Protein AF-A0A9Q3E174-F1 (afdb_monomer_lite)

Structure (mmCIF, N/CA/C/O backbone):
data_AF-A0A9Q3E174-F1
#
_entry.id   AF-A0A9Q3E174-F1
#
loop_
_atom_site.group_PDB
_atom_site.id
_atom_site.type_symbol
_atom_site.label_atom_id
_atom_site.label_alt_id
_atom_site.label_comp_id
_atom_site.label_asym_id
_atom_site.label_entity_id
_atom_site.label_seq_id
_atom_site.pdbx_PDB_ins_code
_atom_site.Cartn_x
_atom_site.Cartn_y
_atom_site.Cartn_z
_atom_site.occupancy
_atom_site.B_iso_or_equiv
_atom_site.auth_seq_id
_atom_site.auth_comp_id
_atom_site.auth_asym_id
_atom_site.auth_atom_id
_atom_site.pdbx_PDB_model_num
ATOM 1 N N . MET A 1 1 ? -20.430 33.072 1.070 1.00 37.25 1 MET A N 1
ATOM 2 C CA . MET A 1 1 ? -20.607 32.739 2.498 1.00 37.25 1 MET A CA 1
ATOM 3 C C . MET A 1 1 ? -20.885 31.243 2.561 1.00 37.25 1 MET A C 1
ATOM 5 O O . MET A 1 1 ? -21.980 30.829 2.213 1.00 37.25 1 MET A O 1
ATOM 9 N N . LEU A 1 2 ? -19.866 30.423 2.829 1.00 38.56 2 LEU A N 1
ATOM 10 C CA . LEU A 1 2 ? -20.047 28.979 2.997 1.00 38.56 2 LEU A CA 1
ATOM 11 C C . LEU A 1 2 ? -20.598 28.765 4.408 1.00 38.56 2 LEU A C 1
ATOM 13 O O . LEU A 1 2 ? -19.877 28.961 5.382 1.00 38.56 2 LEU A O 1
ATOM 17 N N . SER A 1 3 ? -21.887 28.442 4.516 1.00 44.09 3 SER A N 1
ATOM 18 C CA . SER A 1 3 ? -22.448 27.902 5.753 1.00 44.09 3 SER A CA 1
ATOM 19 C C . SER A 1 3 ? -21.737 26.576 6.007 1.00 44.09 3 SER A C 1
ATOM 21 O O . SER A 1 3 ? -21.879 25.628 5.236 1.00 44.09 3 SER A O 1
ATOM 23 N N . ALA A 1 4 ? -20.907 26.538 7.049 1.00 48.44 4 ALA A N 1
ATOM 24 C CA . ALA A 1 4 ? -20.479 25.276 7.618 1.00 48.44 4 ALA A CA 1
ATOM 25 C C . ALA A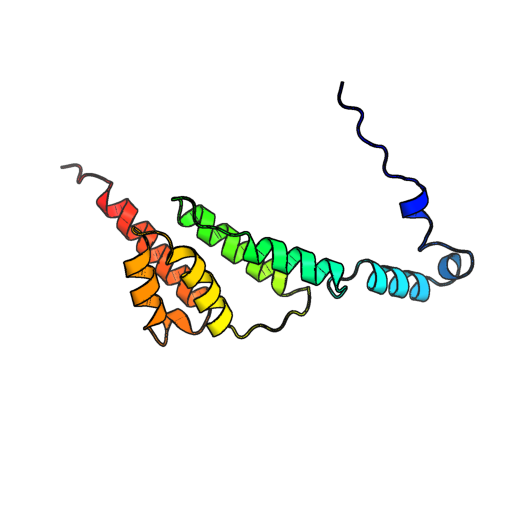 1 4 ? -21.757 24.556 8.061 1.00 48.44 4 ALA A C 1
ATOM 27 O O . ALA A 1 4 ? -22.522 25.099 8.861 1.00 48.44 4 ALA A O 1
ATOM 28 N N . LEU A 1 5 ? -22.021 23.382 7.485 1.00 51.53 5 LEU A N 1
ATOM 29 C CA . LEU A 1 5 ? -23.033 22.471 8.003 1.00 51.53 5 LEU A CA 1
ATOM 30 C C . LEU A 1 5 ? -22.687 22.240 9.476 1.00 51.53 5 LEU A C 1
ATOM 32 O O . LEU A 1 5 ? -21.641 21.662 9.775 1.00 51.53 5 LEU A O 1
ATOM 36 N N . SER A 1 6 ? -23.519 22.745 10.389 1.00 50.28 6 SER A N 1
ATOM 37 C CA . SER A 1 6 ? -23.436 22.331 11.786 1.00 50.28 6 SER A CA 1
ATOM 38 C C . SER A 1 6 ? -23.571 20.808 11.800 1.00 50.28 6 SER A C 1
ATOM 40 O O . SER A 1 6 ? -24.481 20.302 11.135 1.00 50.28 6 SER A O 1
ATOM 42 N N . PRO A 1 7 ? -22.691 20.065 12.493 1.00 51.78 7 PRO A N 1
ATOM 43 C CA . PRO A 1 7 ? -22.887 18.633 12.654 1.00 51.78 7 PRO A CA 1
ATOM 44 C C . PRO A 1 7 ? -24.278 18.403 13.256 1.00 51.78 7 PRO A C 1
ATOM 46 O O . PRO A 1 7 ? -24.676 19.099 14.192 1.00 51.78 7 PRO A O 1
ATOM 49 N N . ASP A 1 8 ? -25.033 17.488 12.651 1.00 52.91 8 ASP A N 1
ATOM 50 C CA . ASP A 1 8 ? -26.386 17.138 13.074 1.00 52.91 8 ASP A CA 1
ATOM 51 C C . ASP A 1 8 ? -26.343 16.604 14.520 1.00 52.91 8 ASP A C 1
ATOM 53 O O . ASP A 1 8 ? -25.667 15.600 14.764 1.00 52.91 8 ASP A O 1
ATOM 57 N N . PRO A 1 9 ? -27.029 17.242 15.489 1.00 53.47 9 PRO A N 1
ATOM 58 C CA . PRO A 1 9 ? -27.049 16.795 16.881 1.00 53.47 9 PRO A CA 1
ATOM 59 C C . PRO A 1 9 ? -27.545 15.354 17.051 1.00 53.47 9 PRO A C 1
ATOM 61 O O . PRO A 1 9 ? -27.143 14.686 17.999 1.00 53.47 9 PRO A O 1
ATOM 64 N N . SER A 1 10 ? -28.362 14.844 16.122 1.00 49.78 10 SER A N 1
ATOM 65 C CA . SER A 1 10 ? -28.829 13.452 16.140 1.00 49.78 10 SER A CA 1
ATOM 66 C C . SER A 1 10 ? -27.701 12.435 15.923 1.00 49.78 10 SER A C 1
ATOM 68 O O . SER A 1 10 ? -27.798 11.307 16.402 1.00 49.78 10 SER A O 1
ATOM 70 N N . LEU A 1 11 ? -26.580 12.838 15.310 1.00 48.47 11 LEU A N 1
ATOM 71 C CA . LEU A 1 11 ? -25.377 12.001 15.199 1.00 48.47 11 LEU A CA 1
ATOM 72 C C . LEU A 1 11 ? -24.625 11.868 16.534 1.00 48.47 11 LEU A C 1
ATOM 74 O O . LEU A 1 11 ? -23.809 10.959 16.684 1.00 48.47 11 LEU A O 1
ATOM 78 N N . PHE A 1 12 ? -24.894 12.752 17.501 1.00 50.12 12 PHE A N 1
ATOM 79 C CA . PHE A 1 12 ? -24.245 12.773 18.814 1.00 50.12 12 PHE A CA 1
ATOM 80 C C . PHE A 1 12 ? -24.990 11.943 19.879 1.00 50.12 12 PHE A C 1
ATOM 82 O O . PHE A 1 12 ? -24.441 11.710 20.950 1.00 50.12 12 PHE A O 1
ATOM 89 N N . ILE A 1 13 ? -26.215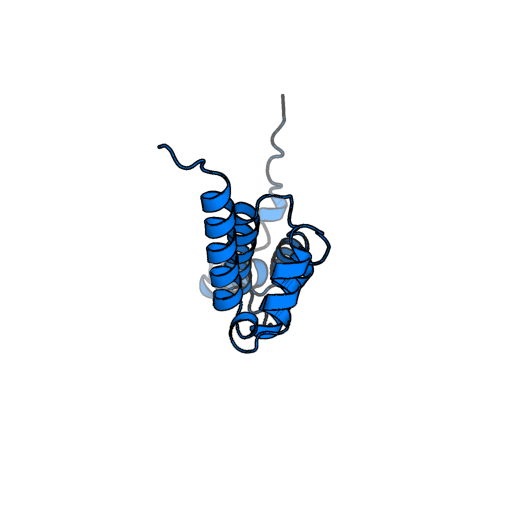 11.476 19.599 1.00 54.41 13 ILE A N 1
ATOM 90 C CA . ILE A 1 13 ? -27.151 10.975 20.630 1.00 54.41 13 ILE A CA 1
ATOM 91 C C . ILE A 1 13 ? -27.154 9.440 20.795 1.00 54.41 13 ILE A C 1
ATOM 93 O O . ILE A 1 13 ? -27.725 8.925 21.742 1.00 54.41 13 ILE A O 1
ATOM 97 N N . GLU A 1 14 ? -26.474 8.664 19.953 1.00 63.47 14 GLU A N 1
ATOM 98 C CA . GLU A 1 14 ? -26.654 7.196 19.980 1.00 63.47 14 GLU A CA 1
ATOM 99 C C . GLU A 1 14 ? -25.732 6.413 20.940 1.00 63.47 14 GLU A C 1
ATOM 101 O O . GLU A 1 14 ? -25.828 5.191 21.002 1.00 63.47 14 GLU A O 1
ATOM 106 N N . LEU A 1 15 ? -24.790 7.069 21.628 1.00 68.69 15 LEU A N 1
ATOM 107 C CA . LEU A 1 15 ? -23.804 6.382 22.487 1.00 68.69 15 LEU A CA 1
ATOM 108 C C . LEU A 1 15 ? -23.934 6.695 23.974 1.00 68.69 15 LEU A C 1
ATOM 110 O O . LEU A 1 15 ? -23.457 5.897 24.773 1.00 68.69 15 LEU A O 1
ATOM 114 N N . VAL A 1 16 ? -24.514 7.848 24.315 1.00 78.00 16 VAL A N 1
ATOM 115 C CA . VAL A 1 16 ? -24.736 8.289 25.694 1.00 78.00 16 VAL A CA 1
ATOM 116 C C . VAL A 1 16 ? -26.240 8.260 25.938 1.00 78.00 16 VAL A C 1
ATOM 118 O O . VAL A 1 16 ? -26.981 9.078 25.399 1.00 78.00 16 VAL A O 1
ATOM 121 N N . ASP A 1 17 ? -26.658 7.278 26.717 1.00 81.12 17 ASP A N 1
ATOM 122 C CA . ASP A 1 17 ? -28.020 6.962 27.131 1.00 81.12 17 ASP A CA 1
ATOM 123 C C . ASP A 1 17 ? -28.049 6.693 28.645 1.00 81.12 17 ASP A C 1
ATOM 125 O O . ASP A 1 17 ? -27.006 6.685 29.307 1.00 81.12 17 ASP A O 1
ATOM 129 N N . ASP A 1 18 ? -29.244 6.477 29.198 1.00 81.94 18 ASP A N 1
ATOM 130 C CA . ASP A 1 18 ? -29.437 6.266 30.638 1.00 81.94 18 ASP A CA 1
ATOM 131 C C . ASP A 1 18 ? -28.635 5.062 31.182 1.00 81.94 18 ASP A C 1
ATOM 133 O O . ASP A 1 18 ? -28.306 5.025 32.365 1.00 81.94 18 ASP A O 1
ATOM 137 N N . GLU A 1 19 ? -28.279 4.090 30.332 1.00 79.31 19 GLU A N 1
ATOM 138 C CA . GLU A 1 19 ? -27.490 2.910 30.714 1.00 79.31 19 GLU A CA 1
ATOM 139 C C . GLU A 1 19 ? -25.980 3.205 30.717 1.00 79.31 19 GLU A C 1
ATOM 141 O O . GLU A 1 19 ? -25.255 2.827 31.633 1.00 79.31 19 GLU A O 1
ATOM 146 N N . THR A 1 20 ? -25.491 3.903 29.693 1.00 81.62 20 THR A N 1
ATOM 147 C CA . THR A 1 20 ? -24.062 4.219 29.497 1.00 81.62 20 THR A CA 1
ATOM 148 C C . THR A 1 20 ? -23.582 5.419 30.306 1.00 81.62 20 THR A C 1
ATOM 150 O O . THR A 1 20 ? -22.379 5.557 30.527 1.00 81.62 20 THR A O 1
ATOM 153 N N . MET A 1 21 ? -24.493 6.281 30.771 1.00 82.62 21 MET A N 1
ATOM 154 C CA . MET A 1 21 ? -24.162 7.375 31.689 1.00 82.62 21 MET A CA 1
ATOM 155 C C . MET A 1 21 ? -23.631 6.877 33.037 1.00 82.62 21 MET A C 1
ATOM 157 O O . MET A 1 21 ? -22.774 7.529 33.631 1.00 82.62 21 MET A O 1
ATOM 161 N N . GLU A 1 22 ? -24.123 5.727 33.495 1.00 88.06 22 GLU A N 1
ATOM 162 C CA . GLU A 1 22 ? -23.769 5.138 34.790 1.00 88.06 22 GLU A CA 1
ATOM 163 C C . GLU A 1 22 ? -22.743 3.995 34.658 1.00 88.06 22 GLU A C 1
ATOM 165 O O . GLU A 1 22 ? -22.182 3.543 35.656 1.00 88.06 22 GLU A O 1
ATOM 170 N N . ASP A 1 23 ? -22.443 3.553 33.430 1.00 86.81 23 ASP A N 1
ATOM 171 C CA . ASP A 1 23 ? -21.473 2.494 33.148 1.00 86.81 23 ASP A CA 1
ATOM 172 C C . ASP A 1 23 ? -20.428 2.935 32.109 1.00 86.81 23 ASP A C 1
ATOM 174 O O . ASP A 1 23 ? -20.588 2.819 30.888 1.00 86.81 23 ASP A O 1
ATOM 178 N N . ALA A 1 24 ? -19.291 3.408 32.624 1.00 85.25 24 ALA A N 1
ATOM 179 C CA . ALA A 1 24 ? -18.155 3.828 31.812 1.00 85.25 24 ALA A CA 1
ATOM 180 C C . ALA A 1 24 ? -17.545 2.684 30.977 1.00 85.25 24 ALA A C 1
ATOM 182 O O . ALA A 1 24 ? -16.961 2.950 29.923 1.00 85.25 24 ALA A O 1
ATOM 183 N N . HIS A 1 25 ? -17.660 1.426 31.420 1.00 84.69 25 HIS A N 1
ATOM 184 C CA . HIS A 1 25 ? -17.179 0.278 30.655 1.00 84.69 25 HIS A CA 1
ATOM 185 C C . HIS A 1 25 ? -18.089 0.021 29.452 1.00 84.69 25 HIS A C 1
ATOM 187 O O . HIS A 1 25 ? -17.591 -0.109 28.335 1.00 84.69 25 HIS A O 1
ATOM 193 N N . LEU A 1 26 ? -19.408 0.039 29.655 1.00 87.12 26 LEU A N 1
ATOM 194 C CA . LEU A 1 26 ? -20.394 -0.091 28.579 1.00 87.12 26 LEU A CA 1
ATOM 195 C C . LEU A 1 26 ? -20.271 1.046 27.553 1.00 87.12 26 LEU A C 1
ATOM 197 O O . LEU A 1 26 ? -20.304 0.805 26.344 1.00 87.12 26 LEU A O 1
ATOM 201 N N . LEU A 1 27 ? -20.061 2.284 28.014 1.00 85.25 27 LEU A N 1
ATOM 202 C CA . LEU A 1 27 ? -19.784 3.421 27.134 1.00 85.25 27 LEU A CA 1
ATOM 203 C C . LEU A 1 27 ? -18.509 3.190 26.307 1.00 85.25 27 LEU A C 1
ATOM 205 O O . LEU A 1 27 ? -18.499 3.418 25.095 1.00 85.25 27 LEU A O 1
ATOM 209 N N . TRP A 1 28 ? -17.435 2.712 26.941 1.00 83.19 28 TRP A N 1
ATOM 210 C CA . TRP A 1 28 ? -16.178 2.394 26.262 1.00 83.19 28 TRP A CA 1
ATOM 211 C C . TRP A 1 28 ? -16.327 1.255 25.243 1.00 83.19 28 TRP A C 1
ATOM 213 O O . TRP A 1 28 ? -15.751 1.330 24.154 1.00 83.19 28 TRP A O 1
ATOM 223 N N . GLU A 1 29 ? -17.117 0.225 25.545 1.00 83.00 29 GLU A N 1
ATOM 224 C CA . GLU A 1 29 ? -17.444 -0.843 24.598 1.00 83.00 29 GLU A CA 1
ATOM 225 C C . GLU A 1 29 ? -18.219 -0.304 23.397 1.00 83.00 29 GLU A C 1
ATOM 227 O O . GLU A 1 29 ? -17.771 -0.507 22.271 1.00 83.00 29 GLU A O 1
ATOM 232 N N . LYS A 1 30 ? -19.291 0.473 23.601 1.00 83.38 30 LYS A N 1
ATOM 233 C CA . LYS A 1 30 ? -20.064 1.062 22.493 1.00 83.38 30 LYS A CA 1
ATOM 234 C C . LYS A 1 30 ? -19.227 2.026 21.640 1.00 83.38 30 LYS A C 1
ATOM 236 O O . LYS A 1 30 ? -19.334 2.021 20.411 1.00 83.38 30 LYS A O 1
ATOM 241 N N . ILE A 1 31 ? -18.351 2.832 22.253 1.00 78.38 31 ILE A N 1
ATOM 242 C CA . ILE A 1 31 ? -17.393 3.686 21.527 1.00 78.38 31 ILE A CA 1
ATOM 243 C C . ILE A 1 31 ? -16.454 2.827 20.676 1.00 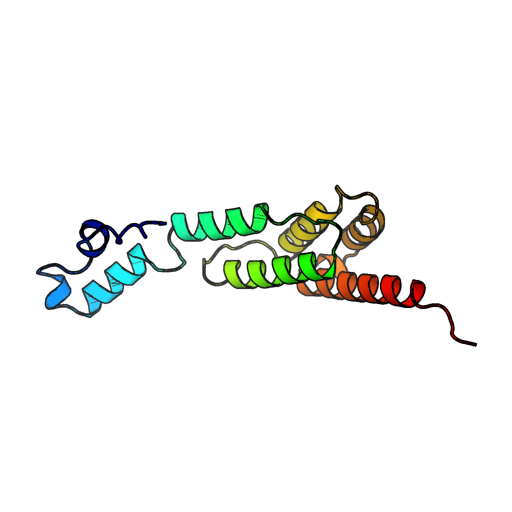78.38 31 ILE A C 1
ATOM 245 O O . ILE A 1 31 ? -16.239 3.137 19.502 1.00 78.38 31 ILE A O 1
ATOM 249 N N . ASN A 1 32 ? -15.915 1.740 21.230 1.00 74.69 32 ASN A N 1
ATOM 250 C CA . ASN A 1 32 ? -15.081 0.819 20.468 1.00 74.69 32 ASN A CA 1
ATOM 251 C C . ASN A 1 32 ? -15.877 0.117 19.363 1.00 74.69 32 ASN A C 1
ATOM 253 O O . ASN A 1 32 ? -15.409 0.028 18.238 1.00 74.69 32 ASN A O 1
ATOM 257 N N . GLU A 1 33 ? -17.094 -0.341 19.601 1.00 75.31 33 GLU A N 1
ATOM 258 C CA . GLU A 1 33 ? -17.890 -0.976 18.552 1.00 75.31 33 GLU A CA 1
ATOM 259 C C . GLU A 1 33 ? -18.207 -0.018 17.404 1.00 75.31 33 GLU A C 1
ATOM 261 O O . GLU A 1 33 ? -18.110 -0.402 16.238 1.00 75.31 33 GLU A O 1
ATOM 266 N N . LYS A 1 34 ? -18.538 1.240 17.711 1.00 71.81 34 LYS A N 1
ATOM 267 C CA . LYS A 1 34 ? -18.944 2.220 16.699 1.00 71.81 34 LYS A CA 1
ATOM 268 C C . LYS A 1 34 ? -17.765 2.871 15.984 1.00 71.81 34 LYS A C 1
ATOM 270 O O . LYS A 1 34 ? -17.816 3.083 14.770 1.00 71.81 34 LYS A O 1
ATOM 275 N N . TYR A 1 35 ? -16.701 3.181 16.718 1.00 69.62 35 TYR A N 1
ATOM 276 C CA . TYR A 1 35 ? -15.577 3.972 16.221 1.00 69.62 35 TYR A CA 1
ATOM 277 C C . TYR A 1 35 ? -14.240 3.240 16.206 1.00 69.62 35 TYR A C 1
ATOM 279 O O . TYR A 1 35 ? -13.295 3.778 15.622 1.00 69.62 35 TYR A O 1
ATOM 287 N N . ALA A 1 36 ? -14.118 2.027 16.761 1.00 66.56 36 ALA A N 1
ATOM 288 C CA . ALA A 1 36 ? -12.856 1.309 16.632 1.00 66.56 36 ALA A CA 1
ATOM 289 C C . ALA A 1 36 ? -12.537 1.064 15.159 1.00 66.56 36 ALA A C 1
ATOM 291 O O . ALA A 1 36 ? -13.394 0.849 14.293 1.00 66.56 36 ALA A O 1
ATOM 292 N N . SER A 1 37 ? -11.242 1.033 14.887 1.00 61.69 37 SER A N 1
ATOM 293 C CA . SER A 1 37 ? -10.646 0.732 13.589 1.00 61.69 37 SER A CA 1
ATOM 294 C C . SER A 1 37 ? -11.218 -0.529 12.918 1.00 61.69 37 SER A C 1
ATOM 296 O O . SER A 1 37 ? -11.179 -0.663 11.698 1.00 61.69 37 SER A O 1
ATOM 298 N N . LYS A 1 38 ? -11.781 -1.455 13.700 1.00 65.25 38 LYS A N 1
ATOM 299 C CA . LYS A 1 38 ? -12.242 -2.767 13.247 1.00 65.25 38 LYS A CA 1
ATOM 300 C C . LYS A 1 38 ? -13.621 -2.773 12.586 1.00 65.25 38 LYS A C 1
ATOM 302 O O . LYS A 1 38 ? -13.991 -3.833 12.089 1.00 65.25 38 LYS A O 1
ATOM 307 N N . THR A 1 39 ? -14.391 -1.682 12.539 1.00 79.06 39 THR A N 1
ATOM 308 C CA . THR A 1 39 ? -15.697 -1.716 11.847 1.00 79.06 39 THR A CA 1
ATOM 309 C C . THR A 1 39 ? -15.538 -1.975 10.346 1.00 79.06 39 THR A C 1
ATOM 311 O O . THR A 1 39 ? -14.526 -1.625 9.734 1.00 79.06 39 THR A O 1
ATOM 314 N N . ALA A 1 40 ? -16.548 -2.586 9.716 1.00 84.12 40 ALA A N 1
ATOM 315 C CA . ALA A 1 40 ? -16.539 -2.815 8.267 1.00 84.12 40 ALA A CA 1
ATOM 316 C C . ALA A 1 40 ? -16.416 -1.500 7.475 1.00 84.12 40 ALA A C 1
ATOM 318 O O . ALA A 1 40 ? -15.731 -1.462 6.455 1.00 84.12 40 ALA A O 1
ATOM 319 N N . ILE A 1 41 ? -17.014 -0.417 7.983 1.00 84.56 41 ILE A N 1
ATOM 320 C CA . ILE A 1 41 ? -16.935 0.922 7.390 1.00 84.56 41 ILE A CA 1
ATOM 321 C C . ILE A 1 41 ? -15.499 1.456 7.449 1.00 84.56 41 ILE A C 1
ATOM 323 O O . ILE A 1 41 ? -14.986 1.917 6.430 1.00 84.56 41 ILE A O 1
ATOM 327 N N . ASN A 1 42 ? -14.828 1.362 8.602 1.00 83.69 42 ASN A N 1
ATOM 328 C CA . ASN A 1 42 ? -13.452 1.841 8.758 1.00 83.69 42 ASN A CA 1
ATOM 329 C C . ASN A 1 42 ? -12.471 1.034 7.900 1.00 83.69 42 ASN A C 1
ATOM 331 O O . ASN A 1 42 ? -11.675 1.625 7.168 1.00 83.69 42 ASN A O 1
ATOM 335 N N . ARG A 1 43 ? -12.600 -0.302 7.884 1.00 88.12 43 ARG A N 1
ATOM 336 C CA . ARG A 1 43 ? -11.851 -1.162 6.951 1.00 88.12 43 ARG A CA 1
ATOM 337 C C . ARG A 1 43 ? -12.089 -0.757 5.497 1.00 88.12 43 ARG A C 1
ATOM 339 O O . ARG A 1 43 ? -11.134 -0.581 4.748 1.00 88.12 43 ARG A O 1
ATOM 346 N N . GLY A 1 44 ? -13.352 -0.570 5.110 1.00 90.12 44 GLY A N 1
ATOM 347 C CA . GLY A 1 44 ? -13.734 -0.164 3.760 1.00 90.12 44 GLY A CA 1
ATOM 348 C C . GLY A 1 44 ? -13.114 1.173 3.355 1.00 90.12 44 GLY A C 1
ATOM 349 O O . GLY A 1 44 ? -12.552 1.276 2.271 1.00 90.12 44 GLY A O 1
ATOM 350 N N . ARG A 1 45 ? -13.139 2.179 4.238 1.00 91.06 45 ARG A N 1
ATOM 351 C CA . ARG A 1 45 ? -12.511 3.489 3.996 1.00 91.06 45 ARG A CA 1
ATOM 352 C C . ARG A 1 45 ? -11.006 3.379 3.775 1.00 91.06 45 ARG A C 1
ATOM 354 O O . ARG A 1 45 ? -10.502 3.941 2.807 1.00 91.06 45 ARG A O 1
ATOM 361 N N . VAL A 1 46 ? -10.305 2.629 4.624 1.00 91.81 46 VAL A N 1
ATOM 362 C CA . VAL A 1 46 ? -8.857 2.420 4.478 1.00 91.81 46 VAL A CA 1
ATOM 363 C C . VAL A 1 46 ? -8.527 1.703 3.166 1.00 91.81 46 VAL A C 1
ATOM 365 O O . VAL A 1 46 ? -7.637 2.142 2.439 1.00 91.81 46 VAL A O 1
ATOM 368 N N . VAL A 1 47 ? -9.281 0.660 2.803 1.00 92.06 47 VAL A N 1
ATOM 369 C CA . VAL A 1 47 ? -9.092 -0.044 1.521 1.00 92.06 47 VAL A CA 1
ATOM 370 C C . VAL A 1 47 ? -9.396 0.862 0.331 1.00 92.06 47 VAL A C 1
ATOM 372 O O . VAL A 1 47 ? -8.629 0.873 -0.626 1.00 92.06 47 VAL A O 1
ATOM 375 N N . MET A 1 48 ? -10.475 1.647 0.371 1.00 93.94 48 MET A N 1
ATOM 376 C CA . MET A 1 48 ? -10.803 2.588 -0.706 1.00 93.94 48 MET A CA 1
ATOM 377 C C . MET A 1 48 ? -9.691 3.621 -0.899 1.00 93.94 48 MET A C 1
ATOM 379 O O . MET A 1 48 ? -9.281 3.867 -2.034 1.00 93.94 48 MET A O 1
ATOM 383 N N . ASN A 1 49 ? -9.148 4.161 0.196 1.00 94.00 49 ASN A N 1
ATOM 384 C CA . ASN A 1 49 ? -8.000 5.061 0.143 1.00 94.00 49 ASN A CA 1
ATOM 385 C C . ASN A 1 49 ? -6.793 4.371 -0.506 1.00 94.00 49 ASN A C 1
ATOM 387 O O . ASN A 1 49 ? -6.253 4.910 -1.470 1.00 94.00 49 ASN A O 1
ATOM 391 N N . TRP A 1 50 ? -6.435 3.157 -0.068 1.00 94.81 50 TRP A N 1
ATOM 392 C CA . TRP A 1 50 ? -5.348 2.361 -0.655 1.00 94.81 50 TRP A CA 1
ATOM 393 C C . TRP A 1 50 ? -5.530 2.125 -2.159 1.00 94.81 50 TRP A C 1
ATOM 395 O O . TRP A 1 50 ? -4.624 2.368 -2.961 1.00 94.81 50 TRP A O 1
ATOM 405 N N . VAL A 1 51 ? -6.714 1.671 -2.575 1.00 93.56 51 VAL A N 1
ATOM 406 C CA . VAL A 1 51 ? -7.025 1.381 -3.982 1.00 93.56 51 VAL A CA 1
ATOM 407 C C . VAL A 1 51 ? -6.946 2.653 -4.829 1.00 93.56 51 VAL A C 1
ATOM 409 O O . VAL A 1 51 ? -6.397 2.598 -5.926 1.00 93.56 51 VAL A O 1
ATOM 412 N N . SER A 1 52 ? -7.379 3.801 -4.297 1.00 95.00 52 SER A N 1
ATOM 413 C CA . SER A 1 52 ? -7.367 5.093 -5.000 1.00 95.00 52 SER A CA 1
ATOM 414 C C . SER A 1 52 ? -5.974 5.688 -5.248 1.00 95.00 52 SER A C 1
ATOM 416 O O . SER A 1 52 ? -5.836 6.621 -6.044 1.00 95.00 52 SER A O 1
ATOM 418 N N . ILE A 1 53 ? -4.930 5.174 -4.583 1.00 96.19 53 ILE A N 1
ATOM 419 C CA . ILE A 1 53 ? -3.554 5.618 -4.825 1.00 96.19 53 ILE A CA 1
ATOM 420 C C . ILE A 1 53 ? -3.180 5.283 -6.268 1.00 96.19 53 ILE A C 1
ATOM 422 O O . ILE A 1 53 ? -3.119 4.110 -6.640 1.00 96.19 53 ILE A O 1
ATOM 426 N N . ALA A 1 54 ? -2.871 6.323 -7.037 1.00 94.88 54 ALA A N 1
ATOM 427 C CA . ALA A 1 54 ? -2.387 6.242 -8.406 1.00 94.88 54 ALA A CA 1
ATOM 428 C C . ALA A 1 54 ? -1.094 7.049 -8.544 1.00 94.88 54 ALA A C 1
ATOM 430 O O . ALA A 1 54 ? -0.952 8.124 -7.946 1.00 94.88 54 ALA A O 1
ATOM 431 N N . TYR A 1 55 ? -0.160 6.543 -9.346 1.00 96.38 55 TYR A N 1
ATOM 432 C CA . TYR A 1 55 ? 1.025 7.299 -9.721 1.00 96.38 55 TYR A CA 1
ATOM 433 C C . TYR A 1 55 ? 0.638 8.437 -10.676 1.00 96.38 55 TYR A C 1
ATOM 435 O O . TYR A 1 55 ? -0.185 8.281 -11.571 1.00 96.38 55 TYR A O 1
ATOM 443 N N . LYS A 1 56 ? 1.198 9.629 -10.456 1.00 94.88 56 LYS A N 1
ATOM 444 C CA . LYS A 1 56 ? 0.866 10.840 -11.231 1.00 94.88 56 LYS A CA 1
ATOM 445 C C . LYS A 1 56 ? 2.111 11.566 -11.744 1.00 94.88 56 LYS A C 1
ATOM 447 O O . LYS A 1 56 ? 2.111 12.782 -11.879 1.00 94.88 56 LYS A O 1
ATOM 452 N N . GLY A 1 57 ? 3.192 10.823 -11.988 1.00 93.31 57 GLY A N 1
ATOM 453 C CA . GLY A 1 57 ? 4.463 11.375 -12.471 1.00 93.31 57 GLY A CA 1
ATOM 454 C C . GLY A 1 57 ? 5.447 11.795 -11.374 1.00 93.31 57 GLY A C 1
ATOM 455 O O . GLY A 1 57 ? 6.613 12.026 -11.674 1.00 93.31 57 GLY A O 1
ATOM 456 N N . ASN A 1 58 ? 5.023 11.839 -10.106 1.00 94.06 58 ASN A N 1
ATOM 457 C CA . ASN A 1 58 ? 5.892 12.110 -8.959 1.00 94.06 58 ASN A CA 1
ATOM 458 C C . ASN A 1 58 ? 6.070 10.840 -8.110 1.00 94.06 58 ASN A C 1
ATOM 460 O O . ASN A 1 58 ? 5.134 10.397 -7.439 1.00 94.06 58 ASN A O 1
ATOM 464 N N . LEU A 1 59 ? 7.265 10.241 -8.168 1.00 95.12 59 LEU A N 1
ATOM 465 C CA . LEU A 1 59 ? 7.554 8.968 -7.500 1.00 95.12 59 LEU A CA 1
ATOM 466 C C . LEU A 1 59 ? 7.668 9.118 -5.980 1.00 95.12 59 LEU A C 1
ATOM 468 O O . LEU A 1 59 ? 7.158 8.267 -5.257 1.00 95.12 59 LEU A O 1
ATOM 472 N N . ASP A 1 60 ? 8.239 10.215 -5.487 1.00 95.19 60 ASP A N 1
ATOM 473 C CA . ASP A 1 60 ? 8.338 10.477 -4.048 1.00 95.19 60 ASP A CA 1
ATOM 474 C C . ASP A 1 60 ? 6.961 10.688 -3.412 1.00 95.19 60 ASP A C 1
ATOM 476 O O . ASP A 1 60 ? 6.669 10.141 -2.348 1.00 95.19 60 ASP A O 1
ATOM 480 N N . GLU A 1 61 ? 6.084 11.453 -4.066 1.00 96.31 61 GLU A N 1
ATOM 481 C CA . GLU A 1 61 ? 4.711 11.649 -3.592 1.00 96.31 61 GLU A CA 1
ATOM 482 C C . GLU A 1 61 ? 3.930 10.327 -3.585 1.00 96.31 61 GLU A C 1
ATOM 484 O O . GLU A 1 61 ? 3.205 10.031 -2.632 1.00 96.31 61 GLU A O 1
ATOM 489 N N . PHE A 1 62 ? 4.103 9.508 -4.625 1.00 97.25 62 PHE A N 1
ATOM 490 C CA . PHE A 1 62 ? 3.508 8.177 -4.701 1.00 97.25 62 PHE A CA 1
ATOM 491 C C . PHE A 1 62 ? 3.985 7.265 -3.560 1.00 97.25 62 PHE A C 1
ATOM 493 O O . PHE A 1 62 ? 3.155 6.668 -2.871 1.00 97.25 62 PHE A O 1
ATOM 500 N N . MET A 1 63 ? 5.299 7.189 -3.319 1.00 97.12 63 MET A N 1
ATOM 501 C CA . MET A 1 63 ? 5.869 6.362 -2.251 1.00 97.12 63 MET A CA 1
ATOM 502 C C . MET A 1 63 ? 5.386 6.811 -0.871 1.00 97.12 63 MET A C 1
ATOM 504 O O . MET A 1 63 ? 4.982 5.968 -0.073 1.00 97.12 63 MET A O 1
ATOM 508 N N . LYS A 1 64 ? 5.337 8.125 -0.607 1.00 97.19 64 LYS A N 1
ATOM 509 C CA . LYS A 1 64 ? 4.802 8.675 0.652 1.00 97.19 64 LYS A CA 1
ATOM 510 C C . LYS A 1 64 ? 3.346 8.275 0.884 1.00 97.19 64 LYS A C 1
ATOM 512 O O . LYS A 1 64 ? 2.994 7.873 1.989 1.00 97.19 64 LYS A O 1
ATOM 517 N N . LYS A 1 65 ? 2.504 8.333 -0.154 1.00 97.56 65 LYS A N 1
ATOM 518 C CA . LYS A 1 65 ? 1.102 7.884 -0.066 1.00 97.56 65 LYS A CA 1
ATOM 519 C C . LYS A 1 65 ? 0.998 6.388 0.224 1.00 97.56 65 LYS A C 1
ATOM 521 O O . LYS A 1 65 ? 0.187 5.995 1.058 1.00 97.56 65 LYS A O 1
ATOM 526 N N . CYS A 1 66 ? 1.829 5.566 -0.420 1.00 96.88 66 CYS A N 1
ATOM 527 C CA . CYS A 1 66 ? 1.870 4.128 -0.150 1.00 96.88 66 CYS A CA 1
ATOM 528 C C . CYS A 1 66 ? 2.285 3.847 1.301 1.00 96.88 66 CYS A C 1
ATOM 530 O O . CYS A 1 66 ? 1.596 3.104 1.989 1.00 96.88 66 CYS A O 1
ATOM 532 N N . GLN A 1 67 ? 3.354 4.483 1.790 1.00 96.19 67 GLN A N 1
ATOM 533 C CA . GLN A 1 67 ? 3.820 4.342 3.175 1.00 96.19 67 GLN A CA 1
ATOM 534 C C . GLN A 1 67 ? 2.742 4.732 4.185 1.00 96.19 67 GLN A C 1
ATOM 536 O O . GLN A 1 67 ? 2.455 3.956 5.094 1.00 96.19 67 GLN A O 1
ATOM 541 N N . GLN A 1 68 ? 2.106 5.892 3.999 1.00 95.12 68 GLN A N 1
ATOM 542 C CA . GLN A 1 68 ? 1.033 6.341 4.883 1.00 95.12 68 GLN A CA 1
ATOM 543 C C . GLN A 1 68 ? -0.124 5.338 4.905 1.00 95.12 68 GLN A C 1
ATOM 545 O O . GLN A 1 68 ? -0.592 4.947 5.967 1.00 95.12 68 GLN A O 1
ATOM 550 N N . SER A 1 69 ? -0.548 4.853 3.740 1.00 93.88 69 SER A N 1
ATOM 551 C CA . SER A 1 69 ? -1.679 3.935 3.686 1.00 93.88 69 SER A CA 1
ATOM 552 C C . SER A 1 69 ? -1.351 2.537 4.227 1.00 93.88 69 SER A C 1
ATOM 554 O O . SER A 1 69 ? -2.249 1.891 4.756 1.00 93.88 69 SER A O 1
ATOM 556 N N . LEU A 1 70 ? -0.094 2.077 4.165 1.00 93.06 70 LEU A N 1
ATOM 557 C CA . LEU A 1 70 ? 0.348 0.859 4.863 1.00 93.06 70 LEU A CA 1
ATOM 558 C C . LEU A 1 70 ? 0.248 1.016 6.389 1.00 93.06 70 LEU A C 1
ATOM 560 O O . LEU A 1 70 ? -0.174 0.084 7.075 1.00 93.06 70 LEU A O 1
ATOM 564 N N . VAL A 1 71 ? 0.584 2.200 6.914 1.00 91.31 71 VAL A N 1
ATOM 565 C CA . VAL A 1 71 ? 0.392 2.535 8.334 1.00 91.31 71 VAL A CA 1
ATOM 566 C C . VAL A 1 71 ? -1.095 2.519 8.693 1.00 91.31 71 VAL A C 1
ATOM 568 O O . VAL A 1 71 ? -1.452 1.956 9.722 1.00 91.31 71 VAL A O 1
ATOM 571 N N . ASP A 1 72 ? -1.967 3.041 7.828 1.00 89.25 72 ASP A N 1
ATOM 572 C CA . ASP A 1 72 ? -3.416 3.094 8.069 1.00 89.25 72 ASP A CA 1
ATOM 573 C C . ASP A 1 72 ? -4.100 1.707 8.002 1.00 89.25 72 ASP A C 1
ATOM 575 O O . ASP A 1 72 ? -5.130 1.486 8.643 1.00 89.25 72 ASP A O 1
ATOM 579 N N . ILE A 1 73 ? -3.530 0.750 7.254 1.00 87.56 73 ILE A N 1
ATOM 580 C CA . ILE A 1 73 ? -4.026 -0.638 7.133 1.00 87.56 73 ILE A CA 1
ATOM 581 C C . ILE A 1 73 ? -3.818 -1.442 8.426 1.00 87.56 73 ILE A C 1
ATOM 583 O O . ILE A 1 73 ? -4.673 -2.254 8.791 1.00 87.56 73 ILE A O 1
ATOM 587 N N . SER A 1 74 ? -2.710 -1.217 9.138 1.00 79.50 74 SER A N 1
ATOM 588 C CA . SER A 1 74 ? -2.343 -2.013 10.318 1.00 79.50 74 SER A CA 1
ATO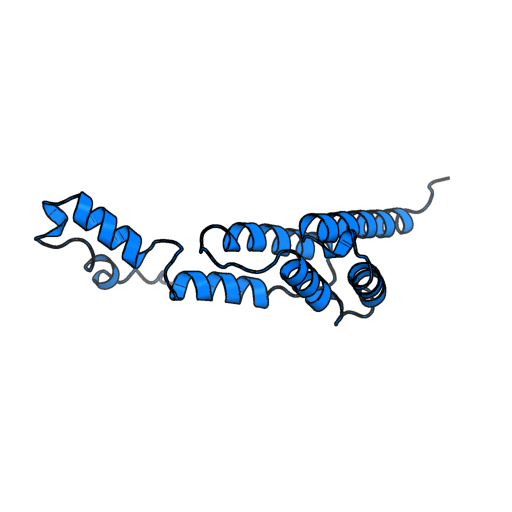M 589 C C . SER A 1 74 ? -3.390 -1.945 11.457 1.00 79.50 74 SER A C 1
ATOM 591 O O . SER A 1 74 ? -3.850 -2.999 11.911 1.00 79.50 74 SER A O 1
ATOM 593 N N . PRO A 1 75 ? -3.891 -0.758 11.867 1.00 79.00 75 PRO A N 1
ATOM 594 C CA . PRO A 1 75 ? -4.888 -0.634 12.931 1.00 79.00 75 PRO A CA 1
ATOM 595 C C . PRO A 1 75 ? -6.238 -1.287 12.626 1.00 79.00 75 PRO A C 1
ATOM 597 O O . PRO A 1 75 ? -6.932 -1.705 13.553 1.00 79.00 75 PRO A O 1
ATOM 600 N N . VAL A 1 76 ? -6.645 -1.370 11.354 1.00 81.62 76 VAL A N 1
ATOM 601 C CA . VAL A 1 76 ? -7.973 -1.876 10.958 1.00 81.62 76 VAL A CA 1
ATOM 602 C C . VAL A 1 76 ? -8.035 -3.410 10.839 1.00 81.62 76 VAL A C 1
ATOM 604 O O . VAL A 1 76 ? -9.061 -3.964 10.440 1.00 81.62 76 VAL A O 1
ATOM 607 N N . ASN A 1 77 ? -6.961 -4.110 11.240 1.00 75.62 77 ASN A N 1
ATOM 608 C CA . ASN A 1 77 ? -6.835 -5.575 11.286 1.00 75.62 77 ASN A CA 1
ATOM 609 C C . ASN A 1 77 ? -7.141 -6.268 9.945 1.00 75.62 77 ASN A C 1
ATOM 611 O O . ASN A 1 77 ? -7.701 -7.367 9.896 1.00 75.62 77 ASN A O 1
ATOM 615 N N . ILE A 1 78 ? -6.784 -5.613 8.841 1.00 82.50 78 ILE A N 1
ATOM 616 C CA . ILE A 1 78 ? -6.815 -6.214 7.512 1.00 82.50 78 ILE A CA 1
ATOM 617 C C . ILE A 1 78 ? -5.518 -7.006 7.338 1.00 82.50 78 ILE A C 1
ATOM 619 O O . ILE A 1 78 ? -4.429 -6.438 7.343 1.00 82.50 78 ILE A O 1
ATOM 623 N N . LYS A 1 79 ? -5.634 -8.328 7.195 1.00 86.31 79 LYS A N 1
ATOM 624 C CA . LYS A 1 79 ? -4.485 -9.210 6.969 1.00 86.31 79 LYS A CA 1
ATOM 625 C C . LYS A 1 79 ? -4.283 -9.406 5.471 1.00 86.31 79 LYS A C 1
ATOM 627 O O . LYS A 1 79 ? -4.990 -10.203 4.861 1.00 86.31 79 LYS A O 1
ATOM 632 N N . ILE A 1 80 ? -3.334 -8.676 4.893 1.00 90.12 80 ILE A N 1
ATOM 633 C CA . ILE A 1 80 ? -2.871 -8.889 3.517 1.00 90.12 80 ILE A CA 1
ATOM 634 C C . ILE A 1 80 ? -1.422 -9.385 3.595 1.00 90.12 80 ILE A C 1
ATOM 636 O O . ILE A 1 80 ? -0.643 -8.802 4.354 1.00 90.12 80 ILE A O 1
ATOM 640 N N . PRO A 1 81 ? -1.057 -10.450 2.861 1.00 95.00 81 PRO A N 1
ATOM 641 C CA . PRO A 1 81 ? 0.327 -10.902 2.784 1.00 95.00 81 PRO A CA 1
ATOM 642 C C . PRO A 1 81 ? 1.283 -9.775 2.330 1.00 95.00 81 PRO A C 1
ATOM 644 O O . PRO A 1 81 ? 0.910 -8.988 1.453 1.00 95.00 81 PRO A O 1
ATOM 647 N N . PRO A 1 82 ? 2.489 -9.651 2.918 1.00 94.69 82 PRO A N 1
ATOM 648 C CA . PRO A 1 82 ? 3.428 -8.579 2.576 1.00 94.69 82 PRO A CA 1
ATOM 649 C C . PRO A 1 82 ? 3.823 -8.547 1.095 1.00 94.69 82 PRO A C 1
ATOM 651 O O . PRO A 1 82 ? 3.818 -7.484 0.478 1.00 94.69 82 PRO A O 1
ATOM 654 N N . ASP A 1 83 ? 4.078 -9.708 0.507 1.00 96.44 83 ASP A N 1
ATOM 655 C CA . ASP A 1 83 ? 4.382 -9.876 -0.913 1.00 96.44 83 ASP A CA 1
ATOM 656 C C . ASP A 1 83 ? 3.223 -9.394 -1.799 1.00 96.44 83 ASP A C 1
ATOM 658 O O . ASP A 1 83 ? 3.415 -8.641 -2.752 1.00 96.44 83 ASP A O 1
ATOM 662 N N . VAL A 1 84 ? 1.981 -9.728 -1.438 1.00 96.19 84 VAL A N 1
ATOM 663 C CA . VAL A 1 84 ? 0.786 -9.234 -2.135 1.00 96.19 84 VAL A CA 1
ATOM 664 C C . VAL A 1 84 ? 0.706 -7.707 -2.068 1.00 96.19 84 VAL A C 1
ATOM 666 O O . VAL A 1 84 ? 0.415 -7.071 -3.081 1.00 96.19 84 VAL A O 1
ATOM 669 N N . LEU A 1 85 ? 1.006 -7.088 -0.920 1.00 95.62 85 LEU A N 1
ATOM 670 C CA . LEU A 1 85 ? 1.071 -5.625 -0.808 1.00 95.62 85 LEU A CA 1
ATOM 671 C C . LEU A 1 85 ? 2.159 -5.030 -1.714 1.00 95.62 85 LEU A C 1
ATOM 673 O O . LEU A 1 85 ? 1.917 -3.993 -2.337 1.00 95.62 85 LEU A O 1
ATOM 677 N N . SER A 1 86 ? 3.314 -5.687 -1.843 1.00 97.50 86 SER A N 1
ATOM 678 C CA . SER A 1 86 ? 4.355 -5.297 -2.799 1.00 97.50 86 SER A CA 1
ATOM 679 C C . SER A 1 86 ? 3.838 -5.328 -4.234 1.00 97.50 86 SER A C 1
ATOM 681 O O . SER A 1 86 ? 3.926 -4.317 -4.933 1.00 97.50 86 SER A O 1
ATOM 683 N N . TYR A 1 87 ? 3.198 -6.418 -4.666 1.00 97.19 87 TYR A N 1
ATOM 684 C CA . TYR A 1 87 ? 2.615 -6.495 -6.010 1.00 97.19 87 TYR A CA 1
ATOM 685 C C . TYR A 1 87 ? 1.490 -5.477 -6.235 1.00 97.19 87 TYR A C 1
ATOM 687 O O . TYR A 1 87 ? 1.363 -4.946 -7.336 1.00 97.19 87 TYR A O 1
ATOM 695 N N . MET A 1 88 ? 0.710 -5.127 -5.207 1.00 96.38 88 MET A N 1
ATOM 696 C CA . MET A 1 88 ? -0.279 -4.047 -5.302 1.00 96.38 88 MET A CA 1
ATOM 697 C C . MET A 1 88 ? 0.374 -2.672 -5.508 1.00 96.38 88 MET A C 1
ATOM 699 O O . MET A 1 88 ? -0.173 -1.851 -6.244 1.00 96.38 88 MET A O 1
ATOM 703 N N . ILE A 1 89 ? 1.528 -2.404 -4.885 1.00 97.25 89 ILE A N 1
ATOM 704 C CA . ILE A 1 89 ? 2.303 -1.175 -5.127 1.00 97.25 89 ILE A CA 1
ATOM 705 C C . ILE A 1 89 ? 2.836 -1.167 -6.560 1.00 97.25 89 ILE A C 1
ATOM 707 O O . ILE A 1 89 ? 2.667 -0.176 -7.269 1.00 97.25 89 ILE A O 1
ATOM 711 N N . LEU A 1 90 ? 3.446 -2.270 -6.999 1.00 97.25 90 LEU A N 1
ATOM 712 C CA . LEU A 1 90 ? 4.019 -2.394 -8.340 1.00 97.25 90 LEU A CA 1
ATOM 713 C C . LEU A 1 90 ? 2.950 -2.284 -9.431 1.00 97.25 90 LEU A C 1
ATOM 715 O O . LEU A 1 90 ? 3.139 -1.550 -10.397 1.00 97.25 90 LEU A O 1
ATOM 719 N N . GLY A 1 91 ? 1.787 -2.909 -9.235 1.00 96.44 91 GLY A N 1
ATOM 720 C CA . GLY A 1 91 ? 0.660 -2.829 -10.163 1.00 96.44 91 GLY A CA 1
ATOM 721 C C . GLY A 1 91 ? 0.198 -1.392 -10.423 1.00 96.44 91 GLY A C 1
ATOM 722 O O . GLY A 1 91 ? -0.110 -1.047 -11.557 1.00 96.44 91 GLY A O 1
ATOM 723 N N . LYS A 1 92 ? 0.254 -0.513 -9.412 1.00 95.62 92 LYS A N 1
ATOM 724 C CA . LYS A 1 92 ? -0.070 0.922 -9.558 1.00 95.62 92 LYS A CA 1
ATOM 725 C C . LYS A 1 92 ? 0.939 1.700 -10.415 1.00 95.62 92 LYS A C 1
ATOM 727 O O . LYS A 1 92 ? 0.653 2.830 -10.809 1.00 95.62 92 LYS A O 1
ATOM 732 N N . LEU A 1 93 ? 2.124 1.137 -10.662 1.00 96.44 93 LEU A N 1
ATOM 733 C CA . LEU A 1 93 ? 3.170 1.710 -11.511 1.00 96.44 93 LEU A CA 1
ATOM 734 C C . LEU A 1 93 ? 3.168 1.117 -12.925 1.00 96.44 93 LEU A C 1
ATOM 736 O O . LEU A 1 93 ? 3.563 1.815 -13.859 1.00 96.44 93 LEU A O 1
ATOM 740 N N . CYS A 1 94 ? 2.717 -0.130 -13.095 1.00 90.12 94 CYS A N 1
ATOM 741 C CA . CYS A 1 94 ? 2.739 -0.846 -14.375 1.00 90.12 94 CYS A CA 1
ATOM 742 C C . CYS A 1 94 ? 1.989 -0.118 -15.502 1.00 90.12 94 CYS A C 1
ATOM 744 O O . CYS A 1 94 ? 2.419 -0.178 -16.653 1.00 90.12 94 CYS A O 1
ATOM 746 N N . ASP A 1 95 ? 0.932 0.632 -15.180 1.00 85.44 95 ASP A N 1
ATOM 747 C CA . ASP A 1 95 ? 0.159 1.402 -16.167 1.00 85.44 95 ASP A CA 1
ATOM 748 C C . ASP A 1 95 ? 0.923 2.613 -16.736 1.00 85.44 95 ASP A C 1
ATOM 750 O O . ASP A 1 95 ? 0.523 3.215 -17.737 1.00 85.44 95 ASP A O 1
ATOM 754 N N . HIS A 1 96 ? 2.056 2.983 -16.134 1.00 92.62 96 HIS A N 1
ATOM 755 C CA . HIS A 1 96 ? 2.869 4.110 -16.569 1.00 92.62 96 HIS A CA 1
ATOM 756 C C . HIS A 1 96 ? 4.116 3.643 -17.310 1.00 92.62 96 HIS A C 1
ATOM 758 O O . HIS A 1 96 ? 5.046 3.100 -16.719 1.00 92.62 96 HIS A O 1
ATOM 764 N N . LYS A 1 97 ? 4.197 3.966 -18.608 1.00 91.12 97 LYS A N 1
ATOM 765 C CA . LYS A 1 97 ? 5.330 3.598 -19.482 1.00 91.12 97 LYS A CA 1
ATOM 766 C C . LYS A 1 97 ? 6.705 3.930 -18.894 1.00 91.12 97 LYS A C 1
ATOM 768 O O . LYS A 1 97 ? 7.635 3.149 -19.054 1.00 91.12 97 LYS A O 1
ATOM 773 N N . SER A 1 98 ? 6.842 5.073 -18.217 1.00 91.75 98 SER A N 1
ATOM 774 C CA . SER A 1 98 ? 8.109 5.485 -17.597 1.00 91.75 98 SER A CA 1
ATOM 775 C C . SER A 1 98 ? 8.510 4.614 -16.405 1.00 91.75 98 SER A C 1
ATOM 777 O O . SER A 1 98 ? 9.696 4.528 -16.105 1.00 91.75 98 SER A O 1
ATOM 779 N N . MET A 1 99 ? 7.545 3.977 -15.738 1.00 95.56 99 MET A N 1
ATOM 780 C CA . MET A 1 99 ? 7.749 3.166 -14.538 1.00 95.56 99 MET A CA 1
ATOM 781 C C . MET A 1 99 ? 7.669 1.659 -14.811 1.00 95.56 99 MET A C 1
ATOM 783 O O . MET A 1 99 ? 8.167 0.887 -13.998 1.00 95.56 99 MET A O 1
ATOM 787 N N . TYR A 1 100 ? 7.112 1.234 -15.950 1.00 94.56 100 TYR A N 1
ATOM 788 C CA . TYR A 1 100 ? 6.934 -0.179 -16.300 1.00 94.56 100 TYR A CA 1
ATOM 789 C C . TYR A 1 100 ? 8.210 -1.002 -16.092 1.00 94.56 100 TYR A C 1
ATOM 791 O O . TYR A 1 100 ? 8.184 -2.001 -15.388 1.00 94.56 100 TYR A O 1
ATOM 799 N N . HIS A 1 101 ? 9.350 -0.551 -16.624 1.00 94.12 101 HIS A N 1
ATOM 800 C CA . HIS A 1 101 ? 10.601 -1.312 -16.534 1.00 94.12 101 HIS A CA 1
ATOM 801 C C . HIS A 1 101 ? 11.103 -1.507 -15.099 1.00 94.12 101 HIS A C 1
ATOM 803 O O . HIS A 1 101 ? 11.610 -2.578 -14.776 1.00 94.12 101 HIS A O 1
ATOM 809 N N . ILE A 1 102 ? 10.983 -0.491 -14.234 1.00 95.81 102 ILE A N 1
ATOM 810 C CA . ILE A 1 102 ? 11.385 -0.644 -12.830 1.00 95.81 102 ILE A CA 1
ATOM 811 C C . ILE A 1 102 ? 10.372 -1.505 -12.069 1.00 95.81 102 ILE A C 1
ATOM 813 O O . ILE A 1 102 ? 10.781 -2.314 -11.245 1.00 95.81 102 ILE A O 1
ATOM 817 N N . ALA A 1 103 ? 9.076 -1.384 -12.374 1.00 96.50 103 ALA A N 1
ATOM 818 C CA . ALA A 1 103 ? 8.034 -2.187 -11.745 1.00 96.50 103 ALA A CA 1
ATOM 819 C C . ALA A 1 103 ? 8.144 -3.679 -12.107 1.00 96.50 103 ALA A C 1
ATOM 821 O O . ALA A 1 103 ? 8.082 -4.523 -11.220 1.00 96.50 103 ALA A O 1
ATOM 822 N N . ASP A 1 104 ? 8.375 -3.989 -13.382 1.00 95.88 104 ASP A N 1
ATOM 823 C CA . ASP A 1 104 ? 8.580 -5.347 -13.898 1.00 95.88 104 ASP A CA 1
ATOM 824 C C . ASP A 1 104 ? 9.849 -5.985 -13.314 1.00 95.88 104 ASP A C 1
ATOM 826 O O . ASP A 1 104 ? 9.804 -7.076 -12.749 1.00 95.88 104 ASP A O 1
ATOM 830 N N . SER A 1 105 ? 10.969 -5.249 -13.320 1.00 95.88 105 SER A N 1
ATOM 831 C CA . SER A 1 105 ? 12.216 -5.708 -12.698 1.00 95.88 105 SER A CA 1
ATOM 832 C C . SER A 1 105 ? 12.023 -6.049 -11.219 1.00 95.88 105 SER A C 1
ATOM 834 O O . SER A 1 105 ? 12.495 -7.090 -10.772 1.00 95.88 105 SER A O 1
ATOM 836 N N . LEU A 1 106 ? 11.316 -5.195 -10.475 1.00 96.12 106 LEU A N 1
ATOM 837 C CA . LEU A 1 106 ? 10.997 -5.418 -9.067 1.00 96.12 106 LEU A CA 1
ATOM 838 C C . LEU A 1 106 ? 10.088 -6.631 -8.857 1.00 96.12 106 LEU A C 1
ATOM 840 O O . LEU A 1 106 ? 10.312 -7.397 -7.929 1.00 96.12 106 LEU A O 1
ATOM 844 N N . ALA A 1 107 ? 9.086 -6.821 -9.718 1.00 95.19 107 ALA A N 1
ATOM 845 C CA . ALA A 1 107 ? 8.132 -7.924 -9.614 1.00 95.19 107 ALA A CA 1
ATOM 846 C C . ALA A 1 107 ? 8.790 -9.299 -9.803 1.00 95.19 107 ALA A C 1
ATOM 848 O O . ALA A 1 107 ? 8.312 -10.291 -9.264 1.00 95.19 107 ALA A O 1
ATOM 849 N N . THR A 1 108 ? 9.890 -9.366 -10.556 1.00 94.50 108 THR A N 1
ATOM 850 C CA . THR A 1 108 ? 10.650 -10.612 -10.773 1.00 94.50 108 THR A CA 1
ATOM 851 C C . THR A 1 108 ? 11.707 -10.895 -9.702 1.00 94.50 108 THR A C 1
ATOM 853 O O . THR A 1 108 ? 12.343 -11.948 -9.724 1.00 94.50 108 THR A O 1
ATOM 856 N N . SER A 1 109 ? 11.904 -9.974 -8.760 1.00 95.62 109 SER A N 1
ATOM 857 C CA . SER A 1 109 ? 12.924 -10.076 -7.722 1.00 95.62 109 SER A CA 1
ATOM 858 C C . SER A 1 109 ? 12.370 -10.691 -6.446 1.00 95.62 109 SER A C 1
ATOM 860 O O . SER A 1 109 ? 11.480 -10.132 -5.806 1.00 95.62 109 SER A O 1
ATOM 862 N N . THR A 1 110 ? 12.939 -11.822 -6.031 1.00 89.88 110 THR A N 1
ATOM 863 C CA . THR A 1 110 ? 12.509 -12.522 -4.814 1.00 89.88 110 THR A CA 1
ATOM 864 C C . THR A 1 110 ? 12.757 -11.713 -3.544 1.00 89.88 110 THR A C 1
ATOM 866 O O . THR A 1 110 ? 11.991 -11.848 -2.604 1.00 89.88 110 THR A O 1
ATOM 869 N N . GLU A 1 111 ? 13.797 -10.876 -3.509 1.00 95.81 111 GLU A N 1
ATOM 870 C CA . GLU A 1 111 ? 14.130 -10.041 -2.344 1.00 95.81 111 GLU A CA 1
ATOM 871 C C . GLU A 1 111 ? 13.311 -8.743 -2.329 1.00 95.81 111 GLU A C 1
ATOM 873 O O . GLU A 1 111 ? 12.771 -8.325 -1.301 1.00 95.81 111 GLU A O 1
ATOM 878 N N . GLU A 1 112 ? 13.205 -8.076 -3.479 1.00 95.38 112 GLU A N 1
ATOM 879 C CA . GLU A 1 112 ? 12.615 -6.740 -3.543 1.00 95.38 112 GLU A CA 1
ATOM 880 C C . GLU A 1 112 ? 11.078 -6.788 -3.530 1.00 95.38 112 GLU A C 1
ATOM 882 O O . GLU A 1 112 ? 10.452 -5.827 -3.073 1.00 95.38 112 GLU A O 1
ATOM 887 N N . ALA A 1 113 ? 10.467 -7.896 -3.970 1.00 95.81 113 ALA A N 1
ATOM 888 C CA . ALA A 1 113 ? 9.020 -8.121 -3.924 1.00 95.81 113 ALA A CA 1
ATOM 889 C C . ALA A 1 113 ? 8.525 -8.806 -2.635 1.00 95.81 113 ALA A C 1
ATOM 891 O O . ALA A 1 113 ? 7.318 -8.893 -2.441 1.00 95.81 113 ALA A O 1
ATOM 892 N N . GLU A 1 114 ? 9.411 -9.277 -1.749 1.00 96.75 114 GLU A N 1
ATOM 893 C CA . GLU A 1 114 ? 9.024 -10.037 -0.545 1.00 96.75 114 GLU A CA 1
ATOM 894 C C . GLU A 1 114 ? 8.177 -9.219 0.442 1.00 96.75 114 GLU A C 1
ATOM 896 O O . GLU A 1 114 ? 7.287 -9.7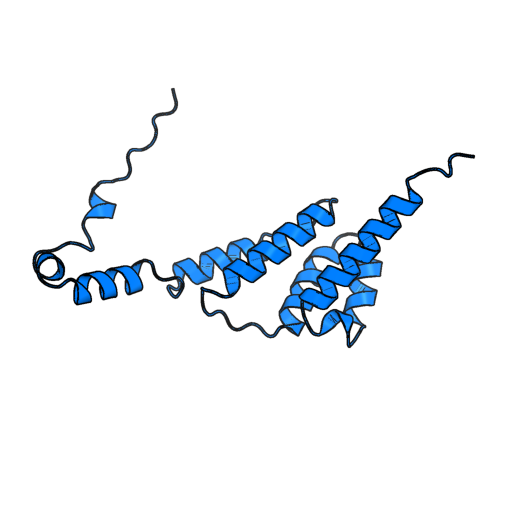45 1.109 1.00 96.75 114 GLU A O 1
ATOM 901 N N . ASN A 1 115 ? 8.464 -7.922 0.564 1.00 96.38 115 ASN A N 1
ATOM 902 C CA . ASN A 1 115 ? 7.821 -7.048 1.539 1.00 96.38 115 ASN A CA 1
ATOM 903 C C . ASN A 1 115 ? 7.803 -5.586 1.052 1.00 96.38 115 ASN A C 1
ATOM 905 O O . ASN A 1 115 ? 8.792 -5.134 0.457 1.00 96.38 115 ASN A O 1
ATOM 909 N N . PRO A 1 116 ? 6.756 -4.787 1.360 1.00 96.44 116 PRO A N 1
ATOM 910 C CA . PRO A 1 116 ? 6.607 -3.442 0.806 1.00 96.44 116 PRO A CA 1
ATOM 911 C C . PRO A 1 116 ? 7.759 -2.503 1.145 1.00 96.44 116 PRO A C 1
ATOM 913 O O . PRO A 1 116 ? 8.088 -1.627 0.347 1.00 96.44 116 PRO A O 1
ATOM 916 N N . SER A 1 117 ? 8.412 -2.686 2.296 1.00 96.56 117 SER A N 1
ATOM 917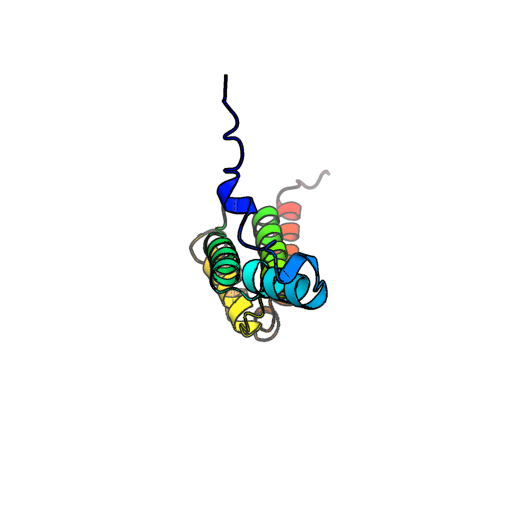 C CA . SER A 1 117 ? 9.580 -1.883 2.671 1.00 96.56 117 SER A CA 1
ATOM 918 C C . SER A 1 117 ? 10.741 -2.061 1.690 1.00 96.56 117 SER A C 1
ATOM 920 O O . SER A 1 117 ? 11.366 -1.071 1.314 1.00 96.56 117 SER A O 1
ATOM 922 N N . ASN A 1 118 ? 11.006 -3.290 1.232 1.00 97.50 118 ASN A N 1
ATOM 923 C CA . ASN A 1 118 ? 12.074 -3.572 0.266 1.00 97.50 118 ASN A CA 1
ATOM 924 C C . ASN A 1 118 ? 11.736 -2.932 -1.083 1.00 97.50 118 ASN A C 1
ATOM 926 O O . ASN A 1 118 ? 12.547 -2.198 -1.651 1.00 97.50 118 ASN A O 1
ATOM 930 N N . THR A 1 119 ? 10.491 -3.116 -1.529 1.00 97.88 119 THR A N 1
ATOM 931 C CA . THR A 1 119 ? 9.966 -2.524 -2.763 1.00 97.88 119 THR A CA 1
ATOM 932 C C . THR A 1 119 ? 10.105 -0.998 -2.755 1.00 97.88 119 THR A C 1
ATOM 934 O O . THR A 1 119 ? 10.668 -0.409 -3.679 1.00 97.88 119 THR A O 1
ATOM 937 N N . LEU A 1 120 ? 9.648 -0.338 -1.686 1.00 97.44 120 LEU A N 1
ATOM 938 C CA . LEU A 1 120 ? 9.695 1.120 -1.553 1.00 97.44 120 LEU A CA 1
ATOM 939 C C . LEU A 1 120 ? 11.132 1.647 -1.436 1.00 97.44 120 LEU A C 1
ATOM 941 O O . LEU A 1 120 ? 11.457 2.664 -2.046 1.00 97.44 120 LEU A O 1
ATOM 945 N N . ASN A 1 121 ? 12.019 0.947 -0.725 1.00 97.38 121 ASN A N 1
ATOM 946 C CA . ASN A 1 121 ? 13.436 1.313 -0.652 1.00 97.38 121 ASN A CA 1
ATOM 947 C C . ASN A 1 121 ? 14.103 1.274 -2.031 1.00 97.38 121 ASN A C 1
ATOM 949 O O . ASN A 1 121 ? 14.854 2.182 -2.402 1.00 97.38 121 ASN A O 1
ATOM 953 N N . ARG A 1 122 ? 13.805 0.246 -2.829 1.00 97.00 122 ARG A N 1
ATOM 954 C CA . ARG A 1 122 ? 14.371 0.113 -4.169 1.00 97.00 122 ARG A CA 1
ATOM 955 C C . ARG A 1 122 ? 13.832 1.168 -5.140 1.00 97.00 122 ARG A C 1
ATOM 957 O O . ARG A 1 122 ? 14.615 1.697 -5.938 1.00 97.00 122 ARG A O 1
ATOM 964 N N . LEU A 1 123 ? 12.549 1.526 -5.031 1.00 97.06 123 LEU A N 1
ATOM 965 C CA . LEU A 1 123 ? 11.952 2.662 -5.744 1.00 97.06 123 LEU A CA 1
ATOM 966 C C . LEU A 1 123 ? 12.595 3.997 -5.336 1.00 97.06 123 LEU A C 1
ATOM 968 O O . LEU A 1 123 ? 12.884 4.820 -6.204 1.00 97.06 123 LEU A O 1
ATOM 972 N N . GLN A 1 124 ? 12.914 4.194 -4.055 1.00 96.44 124 GLN A N 1
ATOM 973 C CA . GLN A 1 124 ? 13.609 5.396 -3.587 1.00 96.44 124 GLN A CA 1
ATOM 974 C C . GLN A 1 124 ? 15.023 5.512 -4.167 1.00 96.44 124 GLN A C 1
ATOM 976 O O . GLN A 1 124 ? 15.443 6.598 -4.574 1.00 96.44 124 GLN A O 1
ATOM 981 N N . ASN A 1 125 ? 15.760 4.401 -4.244 1.00 95.06 125 ASN A N 1
ATOM 982 C CA . ASN A 1 125 ? 17.074 4.368 -4.889 1.00 95.06 125 ASN A CA 1
ATOM 983 C C . ASN A 1 125 ? 16.973 4.682 -6.386 1.00 95.06 125 ASN A C 1
ATOM 985 O O . ASN A 1 125 ? 17.798 5.420 -6.925 1.00 95.06 125 ASN A O 1
ATOM 989 N N . TYR A 1 126 ? 15.935 4.171 -7.050 1.00 94.69 126 TYR A N 1
ATOM 990 C CA . TYR A 1 126 ? 15.650 4.506 -8.440 1.00 94.69 126 TYR A CA 1
ATOM 991 C C . TYR A 1 126 ? 15.339 6.002 -8.621 1.00 94.69 126 TYR A C 1
ATOM 993 O O . TYR A 1 126 ? 15.933 6.632 -9.494 1.00 94.69 126 TYR A O 1
ATOM 1001 N N . ALA A 1 127 ? 14.504 6.594 -7.759 1.00 93.19 127 ALA A N 1
ATOM 1002 C CA . ALA A 1 127 ? 14.195 8.027 -7.776 1.00 93.19 127 ALA A CA 1
ATOM 1003 C C . ALA A 1 127 ? 15.469 8.888 -7.686 1.00 93.19 127 ALA A C 1
ATOM 1005 O O . ALA A 1 127 ? 15.712 9.734 -8.546 1.00 93.19 127 ALA A O 1
ATOM 1006 N N . ARG A 1 128 ? 16.348 8.593 -6.719 1.00 92.94 128 ARG A N 1
ATOM 1007 C CA . ARG A 1 128 ? 17.635 9.292 -6.541 1.00 92.94 128 ARG A CA 1
ATOM 1008 C C . ARG A 1 128 ? 18.538 9.187 -7.771 1.00 92.94 128 ARG A C 1
ATOM 1010 O O . ARG A 1 128 ? 19.195 10.158 -8.141 1.00 92.94 128 ARG A O 1
ATOM 1017 N N . HIS A 1 129 ? 18.564 8.025 -8.424 1.00 90.69 129 HIS A N 1
ATOM 1018 C CA . HIS A 1 129 ? 19.315 7.842 -9.667 1.00 90.69 129 HIS A CA 1
ATOM 1019 C C . HIS A 1 129 ? 18.757 8.653 -10.840 1.00 90.69 129 HIS A C 1
ATOM 1021 O O . HIS A 1 129 ? 19.528 9.098 -11.693 1.00 90.69 129 HIS A O 1
ATOM 1027 N N . LEU A 1 130 ? 17.438 8.851 -10.915 1.00 87.88 130 LEU A N 1
ATOM 1028 C CA . LEU A 1 130 ? 16.851 9.728 -11.928 1.00 87.88 130 LEU A CA 1
ATOM 1029 C C . LEU A 1 130 ? 17.250 11.186 -11.686 1.00 87.88 130 LEU A C 1
ATOM 1031 O O . LEU A 1 130 ? 17.647 11.870 -12.626 1.00 87.88 130 LEU A O 1
ATOM 1035 N N . GLU A 1 131 ? 17.216 11.639 -10.434 1.00 86.81 131 GLU A N 1
ATOM 1036 C CA . GLU A 1 131 ? 17.625 12.997 -10.062 1.00 86.81 131 GLU A CA 1
ATOM 1037 C C . GLU A 1 131 ? 19.111 13.258 -10.335 1.00 86.81 131 GLU A C 1
ATOM 1039 O O . GLU A 1 131 ? 19.473 14.320 -10.845 1.00 86.81 131 GLU A O 1
ATOM 1044 N N . SER A 1 132 ? 19.988 12.289 -10.043 1.00 86.44 132 SER A N 1
ATOM 1045 C CA . SER A 1 132 ? 21.428 12.437 -10.284 1.00 86.44 132 SER A CA 1
ATOM 1046 C C . SER A 1 132 ? 21.766 12.573 -11.768 1.00 86.44 132 SER A C 1
ATOM 1048 O O . SER A 1 132 ? 22.733 13.242 -12.107 1.00 86.44 132 SER A O 1
ATOM 1050 N N . LYS A 1 133 ? 20.970 11.964 -12.659 1.00 79.38 133 LYS A N 1
ATOM 1051 C CA . LYS A 1 133 ? 21.128 12.097 -14.117 1.00 79.38 133 LYS A CA 1
ATOM 1052 C C . LYS A 1 133 ? 20.634 13.443 -14.657 1.00 79.38 133 LYS A C 1
ATOM 1054 O O . LYS A 1 133 ? 21.034 13.830 -15.748 1.00 79.38 133 LYS A O 1
ATOM 1059 N N . GLN A 1 134 ? 19.763 14.139 -13.924 1.00 71.44 134 GLN A N 1
ATOM 1060 C CA . GLN A 1 134 ? 19.209 15.435 -14.335 1.00 71.44 134 GLN A CA 1
ATOM 1061 C C . GLN A 1 134 ? 20.080 16.625 -13.918 1.00 71.44 134 GLN A C 1
ATOM 1063 O O . GLN A 1 134 ? 19.966 17.696 -14.512 1.00 71.44 134 GLN A O 1
ATOM 1068 N N . LYS A 1 135 ? 20.956 16.468 -12.918 1.00 56.94 135 LYS A N 1
ATOM 1069 C CA . LYS A 1 135 ? 21.926 17.507 -12.549 1.00 56.94 135 LYS A CA 1
ATOM 1070 C C . LYS A 1 135 ? 23.094 17.473 -13.548 1.00 56.94 135 LYS A C 1
ATOM 1072 O O . LYS A 1 135 ? 23.818 16.478 -13.552 1.00 56.94 135 LYS A O 1
ATOM 1077 N N . PRO A 1 136 ? 23.306 18.509 -14.385 1.00 54.28 136 PRO A N 1
ATOM 1078 C CA . PRO A 1 136 ? 24.485 18.557 -15.241 1.00 54.28 136 PRO A CA 1
ATOM 1079 C C . PRO A 1 136 ? 25.747 18.562 -14.372 1.00 54.28 136 PRO A C 1
ATOM 1081 O O . PRO A 1 136 ? 25.776 19.206 -13.317 1.00 54.28 136 PRO A O 1
ATOM 1084 N N . HIS A 1 137 ? 26.775 17.835 -14.817 1.00 51.78 137 HIS A N 1
ATOM 1085 C CA . HIS A 1 137 ? 28.123 17.949 -14.269 1.00 51.78 137 HIS A CA 1
ATOM 1086 C C . HIS A 1 137 ? 28.527 19.421 -14.412 1.00 51.78 137 HIS A C 1
ATOM 1088 O O . HIS A 1 137 ? 28.568 19.949 -15.523 1.00 51.78 137 HIS A O 1
ATOM 1094 N N . LYS A 1 138 ? 28.676 20.125 -13.286 1.00 52.88 138 LYS A N 1
ATOM 1095 C CA . LYS A 1 138 ? 29.309 21.440 -13.291 1.00 52.88 138 LYS A CA 1
ATOM 1096 C C . LYS A 1 138 ? 30.806 21.172 -13.358 1.00 52.88 138 LYS A C 1
ATOM 1098 O O . LYS A 1 138 ? 31.386 20.843 -12.325 1.00 52.88 138 LYS A O 1
ATOM 1103 N N . ASP A 1 139 ? 31.347 21.244 -14.567 1.00 52.72 139 ASP A N 1
ATOM 1104 C CA . ASP A 1 139 ? 32.776 21.461 -14.794 1.00 52.72 139 ASP A CA 1
ATOM 1105 C C . ASP A 1 139 ? 33.156 22.894 -14.382 1.00 52.72 139 ASP A C 1
ATOM 1107 O O . ASP A 1 139 ? 32.329 23.817 -14.604 1.00 52.72 139 ASP A O 1
#

pLDDT: mean 84.47, std 15.6, range [37.25, 97.88]

Foldseek 3Di:
DDPDPDPDVVVVPDQDDPVCVVPVVSSVVVCCQVPFLQDPVNLVVLVVQLLPQADDPDLVVSLVSLVVSVVSNVRNPDDDQQLVSLLSSLVSQCVPPVRVVVSVVQNPDPQQSRGNVSVSVSSVVVVVVVVVVVDDPDD

Sequence (139 aa):
MLSALSPDPSLFIELVDDETMEDAHLLWEKINEKYASKTAINRGRVVMNWVSIAYKGNLDEFMKKCQQSLVDISPVNIKIPPDVLSYMILGKLCDHKSMYHIADSLATSTEEAENPSNTLNRLQNYARHLESKQKPHKD

Radius of gyration: 21.81 Å; chains: 1; bounding box: 62×45×54 Å

Organism: NCBI:txid1389203

Secondary structure (DSSP, 8-state):
-----PPPGGGGSSS--TTTTT-HHHHHHHHHHHHSTTSHHHHHHHHHHHHH----S-HHHHHHHHHHHHHHHTTTT----HHHHHHHHHHHHHTSHHHHHHHHHHHT-TTTSSSHHHHHHHHHHHHHHHHHHHS----